Protein AF-A0A3B8NN03-F1 (afdb_monomer)

Secondary structure (DSSP, 8-state):
-TTS------GGGGGS--TT------------HHHHTT---EEEEE-TTS-EEEEEE----

Structure (mmCIF, N/CA/C/O backbone):
data_AF-A0A3B8NN03-F1
#
_entry.id   AF-A0A3B8NN03-F1
#
loop_
_atom_site.group_PDB
_atom_site.id
_atom_site.type_symbol
_atom_site.label_atom_id
_atom_site.label_alt_id
_atom_site.label_comp_id
_atom_site.label_asym_id
_atom_site.label_entity_id
_atom_site.label_seq_id
_atom_site.pdbx_PDB_ins_code
_atom_site.Cartn_x
_atom_site.Cartn_y
_atom_site.Cartn_z
_atom_site.occupancy
_atom_site.B_iso_or_equiv
_atom_site.auth_seq_id
_atom_site.auth_comp_id
_atom_site.auth_asym_id
_atom_site.auth_atom_id
_atom_site.pdbx_PDB_model_num
ATOM 1 N N . PRO A 1 1 ? 0.594 -7.127 12.188 1.00 92.56 1 PRO A N 1
ATOM 2 C CA . PRO A 1 1 ? 0.446 -8.584 11.943 1.00 92.56 1 PRO A CA 1
ATOM 3 C C . PRO A 1 1 ? -0.1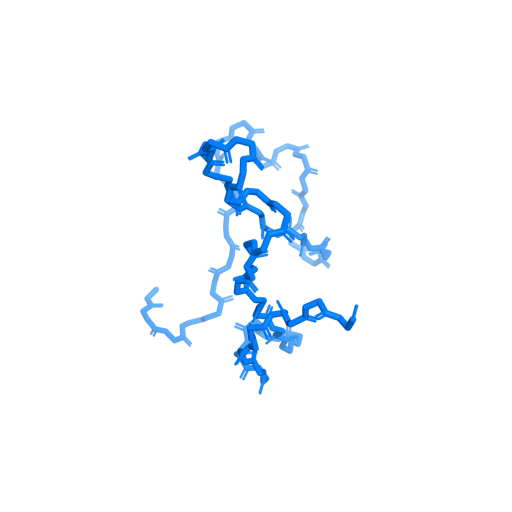80 -8.822 10.566 1.00 92.56 1 PRO A C 1
ATOM 5 O O . PRO A 1 1 ? -0.821 -7.909 10.052 1.00 92.56 1 PRO A O 1
ATOM 8 N N . ARG A 1 2 ? -0.015 -9.999 9.949 1.00 95.06 2 ARG A N 1
ATOM 9 C CA . ARG A 1 2 ? -0.695 -10.280 8.671 1.00 95.06 2 ARG A CA 1
ATOM 10 C C . ARG A 1 2 ? -2.216 -10.176 8.865 1.00 95.06 2 ARG A C 1
ATOM 12 O O . ARG A 1 2 ? -2.738 -10.685 9.849 1.00 95.06 2 ARG A O 1
ATOM 19 N N . GLY A 1 3 ? -2.897 -9.492 7.946 1.00 94.12 3 GLY A N 1
ATOM 20 C CA . GLY A 1 3 ? -4.351 -9.292 7.992 1.00 94.12 3 GLY A CA 1
ATOM 21 C C . GLY A 1 3 ? -4.840 -8.195 8.945 1.00 94.12 3 GLY A C 1
ATOM 22 O O . GLY A 1 3 ? -6.044 -7.994 9.045 1.00 94.12 3 GLY A O 1
ATOM 23 N N . SER A 1 4 ? -3.952 -7.461 9.630 1.00 97.44 4 SER A N 1
ATOM 24 C CA . SER A 1 4 ? -4.377 -6.455 10.617 1.00 97.44 4 SER A CA 1
ATOM 25 C C . SER A 1 4 ? -4.862 -5.126 10.025 1.00 97.44 4 SER A C 1
ATOM 27 O O . 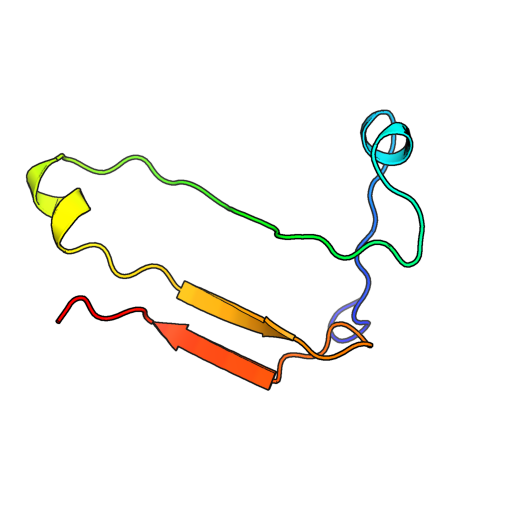SER A 1 4 ? -5.351 -4.303 10.787 1.00 97.44 4 SER A O 1
ATOM 29 N N . GLY A 1 5 ? -4.663 -4.868 8.726 1.00 95.81 5 GLY A N 1
ATOM 30 C CA . GLY A 1 5 ? -4.982 -3.569 8.105 1.00 95.81 5 GLY A CA 1
ATOM 31 C C . GLY A 1 5 ? -4.172 -2.391 8.672 1.00 95.81 5 GLY A C 1
ATOM 32 O O . GLY A 1 5 ? -4.578 -1.238 8.581 1.00 95.81 5 GLY A O 1
ATOM 33 N N . MET A 1 6 ? -3.038 -2.661 9.322 1.00 96.38 6 MET A N 1
ATOM 34 C CA . MET A 1 6 ? -2.280 -1.620 10.017 1.00 96.38 6 MET A CA 1
ATOM 35 C C . MET A 1 6 ? -1.393 -0.855 9.034 1.00 96.38 6 MET A C 1
ATOM 37 O O . MET A 1 6 ? -0.495 -1.444 8.434 1.00 96.38 6 MET A O 1
ATOM 41 N N . VAL A 1 7 ? -1.602 0.458 8.951 1.00 96.25 7 VAL A N 1
ATOM 42 C CA . VAL A 1 7 ? -0.697 1.415 8.304 1.00 96.25 7 VAL A CA 1
ATOM 43 C C . VAL A 1 7 ? -0.130 2.311 9.398 1.00 96.25 7 VAL A C 1
ATOM 45 O O . VAL A 1 7 ? -0.882 2.880 10.183 1.00 96.25 7 VAL A O 1
ATOM 48 N N . CYS A 1 8 ? 1.196 2.389 9.498 1.00 95.25 8 CYS A N 1
ATOM 49 C CA . CYS A 1 8 ? 1.862 3.121 10.570 1.00 95.25 8 CYS A CA 1
ATOM 50 C C . CYS A 1 8 ? 3.041 3.920 10.017 1.00 95.25 8 CYS A C 1
ATOM 52 O O . CYS A 1 8 ? 4.010 3.343 9.517 1.00 95.25 8 CYS A O 1
ATOM 54 N N . LEU A 1 9 ? 2.953 5.247 10.123 1.00 96.62 9 LEU A N 1
ATOM 55 C CA . LEU A 1 9 ? 4.074 6.142 9.866 1.00 96.62 9 LEU A CA 1
ATOM 56 C C . LEU A 1 9 ? 4.861 6.321 11.160 1.00 96.62 9 LEU A C 1
ATOM 58 O O . LEU A 1 9 ? 4.313 6.729 12.180 1.00 96.62 9 LEU A O 1
ATOM 62 N N . ASN A 1 10 ? 6.155 6.022 11.111 1.00 95.06 10 ASN A N 1
ATOM 63 C CA . ASN A 1 10 ? 7.027 6.047 12.279 1.00 95.06 10 ASN A CA 1
ATOM 64 C C . ASN A 1 10 ? 8.070 7.164 12.176 1.00 95.06 10 ASN A C 1
ATOM 66 O O . ASN A 1 10 ? 8.437 7.608 11.085 1.00 95.06 10 ASN A O 1
ATOM 70 N N . GLY A 1 11 ? 8.589 7.592 13.328 1.00 96.56 11 GLY A N 1
ATOM 71 C CA . GLY A 1 11 ? 9.681 8.563 13.400 1.00 96.56 11 GLY A CA 1
ATOM 72 C C . GLY A 1 11 ? 9.320 9.907 12.762 1.00 96.56 11 GLY A C 1
ATOM 73 O O . GLY A 1 11 ? 8.248 10.454 13.006 1.00 96.56 11 GLY A O 1
ATOM 74 N N . ALA A 1 12 ? 10.217 10.451 11.937 1.00 97.31 12 ALA A N 1
ATOM 75 C CA . ALA A 1 12 ? 10.016 11.751 11.295 1.00 97.31 12 ALA A CA 1
ATOM 76 C C . ALA A 1 12 ? 8.773 11.795 10.384 1.00 97.31 12 ALA A C 1
ATOM 78 O O . ALA A 1 12 ? 8.127 12.838 10.302 1.00 97.31 12 ALA A O 1
ATOM 79 N N . ALA A 1 13 ? 8.400 10.670 9.762 1.00 95.81 13 ALA A N 1
ATOM 80 C CA . ALA A 1 13 ? 7.226 10.591 8.893 1.00 95.81 13 ALA A CA 1
ATOM 81 C C . ALA A 1 13 ? 5.903 10.775 9.656 1.00 95.81 13 ALA A C 1
ATOM 83 O O . ALA A 1 13 ? 4.943 11.282 9.086 1.00 95.81 13 ALA A O 1
ATOM 84 N N . ALA A 1 14 ? 5.859 10.453 10.956 1.00 96.56 14 ALA A N 1
ATOM 85 C CA . ALA A 1 14 ? 4.674 10.655 11.797 1.00 96.56 14 ALA A CA 1
ATOM 86 C C . ALA A 1 14 ? 4.286 12.139 11.958 1.00 96.56 14 ALA A C 1
ATOM 88 O O . ALA A 1 14 ? 3.201 12.455 12.431 1.00 96.56 14 ALA A O 1
ATOM 89 N N . ARG A 1 15 ? 5.169 13.070 11.572 1.00 96.62 15 ARG A N 1
ATOM 90 C CA . ARG A 1 15 ? 4.884 14.513 11.565 1.00 96.62 15 ARG A CA 1
ATOM 91 C C . ARG A 1 15 ? 4.110 14.963 10.323 1.00 96.62 15 ARG A C 1
ATOM 93 O O . ARG A 1 15 ? 3.703 16.116 10.272 1.00 96.62 15 ARG A O 1
ATOM 100 N N . LEU A 1 16 ? 3.962 14.088 9.326 1.00 96.75 16 LEU A N 1
ATOM 101 C CA . LEU A 1 16 ? 3.422 14.422 8.005 1.00 96.75 16 LEU A CA 1
ATOM 102 C C . LEU A 1 16 ? 1.987 13.929 7.783 1.00 96.75 16 LEU A C 1
ATOM 104 O O . LEU A 1 16 ? 1.358 14.367 6.828 1.00 96.75 16 LEU A O 1
ATOM 108 N N . ALA A 1 17 ? 1.479 13.037 8.637 1.00 96.50 17 ALA A N 1
AT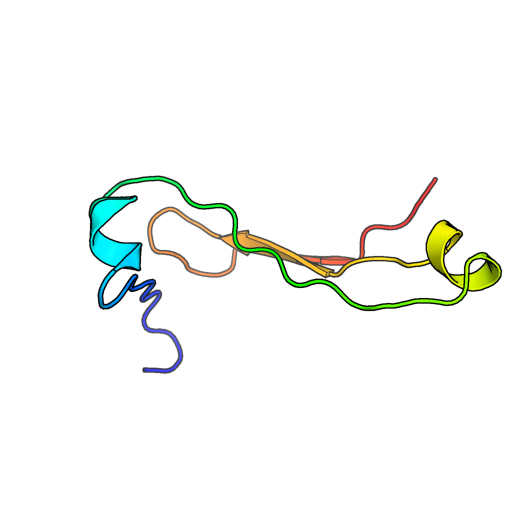OM 109 C CA . ALA A 1 17 ? 0.089 12.584 8.613 1.00 96.50 17 ALA A CA 1
ATOM 110 C C . ALA A 1 17 ? -0.357 12.135 10.012 1.00 96.50 17 ALA A C 1
ATOM 112 O O . ALA A 1 17 ? 0.476 11.850 10.877 1.00 96.50 17 ALA A O 1
ATOM 113 N N . GLN A 1 18 ? -1.666 12.059 10.222 1.00 96.12 18 GLN A N 1
ATOM 114 C CA . GLN A 1 18 ? -2.314 11.647 11.465 1.00 96.12 18 GLN A CA 1
ATOM 115 C C . GLN A 1 18 ? -3.200 10.406 11.248 1.00 96.12 18 GLN A C 1
ATOM 117 O O . GLN A 1 18 ? -3.624 10.130 10.122 1.00 96.12 18 GLN A O 1
ATOM 122 N N . PRO A 1 19 ? -3.514 9.631 12.307 1.00 95.31 19 PRO A N 1
ATOM 123 C CA . PRO A 1 19 ? -4.520 8.578 12.213 1.00 95.31 19 PRO A CA 1
ATOM 124 C C . PRO A 1 19 ? -5.855 9.128 11.689 1.00 95.31 19 PRO A C 1
ATOM 126 O O . PRO A 1 19 ? -6.413 10.054 12.271 1.00 95.31 19 PRO A O 1
ATOM 129 N N . GLY A 1 20 ? -6.364 8.532 10.609 1.00 94.75 20 GLY A N 1
ATOM 130 C CA . GLY A 1 20 ? -7.587 8.967 9.923 1.00 94.75 20 GLY A CA 1
ATOM 131 C C . GLY A 1 20 ? -7.341 9.629 8.565 1.00 94.75 20 GLY A C 1
ATOM 132 O O . GLY A 1 20 ? -8.266 9.678 7.757 1.00 94.75 20 GLY A O 1
ATOM 133 N N . ASP A 1 21 ? -6.112 10.063 8.278 1.00 97.06 21 ASP A N 1
ATOM 134 C CA . ASP A 1 21 ? -5.760 10.571 6.951 1.00 97.06 21 ASP A CA 1
ATOM 135 C C . ASP A 1 21 ? -5.798 9.453 5.897 1.00 97.06 21 ASP A C 1
ATOM 137 O O . ASP A 1 21 ? -5.416 8.306 6.153 1.00 97.06 21 ASP A O 1
ATOM 141 N N . ILE A 1 22 ? -6.218 9.806 4.679 1.00 96.56 22 ILE A N 1
ATOM 142 C CA . ILE A 1 22 ? -6.174 8.910 3.519 1.00 96.56 22 ILE A CA 1
ATOM 143 C C . ILE A 1 22 ? -4.795 9.021 2.869 1.00 96.56 22 ILE A C 1
ATOM 145 O O . ILE A 1 22 ? -4.359 10.109 2.492 1.00 96.56 22 ILE A O 1
ATOM 149 N N . LEU A 1 23 ? -4.119 7.883 2.710 1.00 96.25 23 LEU A N 1
ATOM 150 C CA . LEU A 1 23 ? -2.779 7.803 2.130 1.00 96.25 23 LEU A CA 1
ATOM 151 C C . LEU A 1 23 ? -2.791 7.057 0.792 1.00 96.25 23 LEU A C 1
ATOM 153 O O . LEU A 1 23 ? -3.518 6.080 0.621 1.00 96.25 23 LEU A O 1
ATOM 157 N N . ILE A 1 24 ? -1.903 7.466 -0.118 1.00 96.88 24 ILE A N 1
ATOM 158 C CA . ILE A 1 24 ? -1.529 6.699 -1.313 1.00 96.88 24 ILE A CA 1
ATOM 159 C C . ILE A 1 24 ? -0.090 6.213 -1.114 1.00 96.88 24 ILE A C 1
ATOM 161 O O . ILE A 1 24 ? 0.820 7.019 -0.921 1.00 96.88 24 ILE A O 1
ATOM 165 N N . ILE A 1 25 ? 0.122 4.894 -1.145 1.00 96.56 25 ILE A N 1
ATOM 166 C CA . ILE A 1 25 ? 1.443 4.272 -0.973 1.00 96.56 25 ILE A CA 1
ATOM 167 C C . ILE A 1 25 ? 1.953 3.824 -2.342 1.00 96.56 25 ILE A C 1
ATOM 169 O O . ILE A 1 25 ? 1.306 3.022 -3.010 1.00 96.56 25 ILE A O 1
ATOM 173 N N . LEU A 1 26 ? 3.125 4.321 -2.740 1.00 96.81 26 LEU A N 1
ATOM 174 C CA . LEU A 1 26 ? 3.737 4.035 -4.037 1.00 96.81 26 LEU A CA 1
ATOM 175 C C . LEU A 1 26 ? 5.086 3.341 -3.858 1.00 96.81 26 LEU A C 1
ATOM 177 O O . LEU A 1 26 ? 5.853 3.662 -2.948 1.00 96.81 26 LEU A O 1
ATOM 181 N N . SER A 1 27 ? 5.390 2.419 -4.765 1.00 96.69 27 SER A N 1
ATOM 182 C CA . SER A 1 27 ? 6.730 1.878 -4.962 1.00 96.69 27 SER A CA 1
ATOM 183 C C . SER A 1 27 ? 7.139 2.078 -6.415 1.00 96.69 27 SER A C 1
ATOM 185 O O . SER A 1 27 ? 6.309 2.050 -7.322 1.00 96.69 27 SER A O 1
ATOM 187 N N . TYR A 1 28 ? 8.431 2.305 -6.625 1.00 95.81 28 TYR A N 1
ATOM 188 C CA . TYR A 1 28 ? 8.987 2.608 -7.936 1.00 95.81 28 TYR A CA 1
ATOM 189 C C . TYR A 1 28 ? 10.072 1.599 -8.282 1.00 95.81 28 TYR A C 1
ATOM 191 O O . TYR A 1 28 ? 10.776 1.097 -7.404 1.00 95.81 28 TYR A O 1
ATOM 199 N N . ILE A 1 29 ? 10.214 1.337 -9.575 1.00 95.44 29 ILE A N 1
ATOM 200 C CA . ILE A 1 29 ? 11.298 0.542 -10.138 1.00 95.44 29 ILE A CA 1
ATOM 201 C C . ILE A 1 29 ? 11.932 1.316 -11.287 1.00 95.44 29 ILE A C 1
ATOM 203 O O . ILE A 1 29 ? 11.268 2.109 -11.955 1.00 95.44 29 ILE A O 1
ATOM 207 N N . HIS A 1 30 ? 13.215 1.072 -11.529 1.00 96.38 30 HIS A N 1
ATOM 208 C CA . HIS A 1 30 ? 13.863 1.537 -12.746 1.00 96.38 30 HIS A CA 1
ATOM 209 C C . HIS A 1 30 ? 13.627 0.524 -13.860 1.00 96.38 30 HIS A C 1
ATOM 211 O O . HIS A 1 30 ? 13.819 -0.678 -13.669 1.00 96.38 30 HIS A O 1
ATOM 217 N N . LEU A 1 31 ? 13.232 1.024 -15.024 1.00 95.38 31 LEU A N 1
ATOM 218 C CA . LEU A 1 31 ? 13.028 0.235 -16.227 1.00 95.38 31 LEU A CA 1
ATOM 219 C C . LEU A 1 31 ? 13.780 0.887 -17.386 1.00 95.38 31 LEU A C 1
ATOM 221 O O . LEU A 1 31 ? 13.851 2.117 -17.441 1.00 95.38 31 LEU A O 1
ATOM 225 N N . PRO A 1 32 ? 14.311 0.086 -18.321 1.00 96.69 32 PRO A N 1
ATOM 226 C CA . PRO A 1 32 ? 14.675 0.583 -19.640 1.00 96.69 32 PRO A CA 1
ATOM 227 C C . PRO A 1 32 ? 13.474 1.265 -20.305 1.00 96.69 32 PRO A C 1
ATOM 229 O O . PRO A 1 32 ? 12.333 0.828 -20.116 1.00 96.69 32 PRO A O 1
ATOM 232 N N . GLU A 1 33 ? 13.722 2.324 -21.074 1.00 93.81 33 GLU A N 1
ATOM 233 C CA . GLU A 1 33 ? 12.663 3.141 -21.678 1.00 93.81 33 GLU A CA 1
ATOM 234 C C . GLU A 1 33 ? 11.717 2.305 -22.546 1.00 93.81 33 GLU A C 1
ATOM 236 O O . GLU A 1 33 ? 10.499 2.479 -22.481 1.00 93.81 33 GLU A O 1
ATOM 241 N N . GLU A 1 34 ? 12.258 1.329 -23.276 1.00 93.88 34 GLU A N 1
ATOM 242 C CA . GLU A 1 34 ? 11.477 0.436 -24.124 1.00 93.88 34 GLU A CA 1
ATOM 243 C C . GLU A 1 34 ? 10.490 -0.440 -23.339 1.00 93.88 34 GLU A C 1
ATOM 245 O O . GLU A 1 34 ? 9.478 -0.853 -23.888 1.00 93.88 34 GLU A O 1
ATOM 250 N N . ARG A 1 35 ? 10.742 -0.698 -22.049 1.00 92.50 35 ARG A N 1
ATOM 251 C CA . ARG A 1 35 ? 9.842 -1.479 -21.181 1.00 92.50 35 ARG A CA 1
ATOM 252 C C . ARG A 1 35 ? 8.917 -0.610 -20.344 1.00 92.50 35 ARG A C 1
ATOM 254 O O . ARG A 1 35 ? 7.937 -1.117 -19.810 1.00 92.50 35 ARG A O 1
ATOM 261 N N . ALA A 1 36 ? 9.232 0.674 -20.188 1.00 92.81 36 ALA A N 1
ATOM 262 C CA . ALA A 1 36 ? 8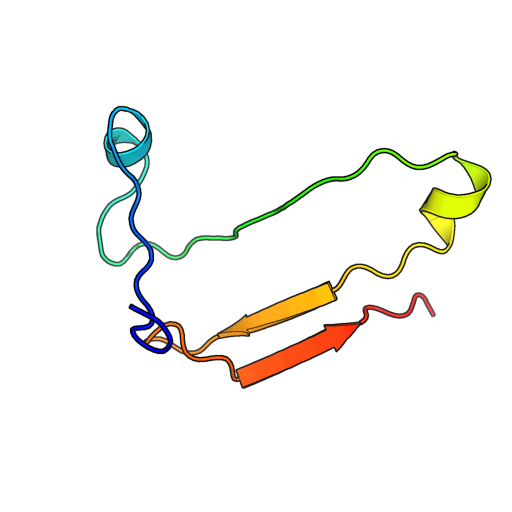.465 1.572 -19.334 1.00 92.81 36 ALA A CA 1
ATOM 263 C C . ALA A 1 36 ? 7.056 1.833 -19.889 1.00 92.81 36 ALA A C 1
ATOM 265 O O . ALA A 1 36 ? 6.111 1.934 -19.114 1.00 92.81 36 ALA A O 1
ATOM 266 N N . ARG A 1 37 ? 6.912 1.900 -21.221 1.00 88.81 37 ARG A N 1
ATOM 267 C CA . ARG A 1 37 ? 5.621 2.140 -21.895 1.00 88.81 37 ARG A CA 1
ATOM 268 C C . ARG A 1 37 ? 4.633 0.987 -21.731 1.00 88.81 37 ARG A C 1
ATOM 270 O O . ARG A 1 37 ? 3.439 1.233 -21.616 1.00 88.81 37 ARG A O 1
ATOM 277 N N . ASP A 1 38 ? 5.146 -0.236 -21.657 1.00 92.12 38 ASP A N 1
ATOM 278 C CA . ASP A 1 38 ? 4.336 -1.454 -21.554 1.00 92.12 38 ASP A CA 1
ATOM 279 C C . ASP A 1 38 ? 4.254 -1.982 -20.116 1.00 92.12 38 ASP A C 1
ATOM 281 O O . ASP A 1 38 ? 3.680 -3.042 -19.863 1.00 92.12 38 ASP A O 1
ATOM 285 N N . TYR A 1 39 ? 4.857 -1.278 -19.153 1.00 93.19 39 TYR A N 1
ATOM 286 C CA . TYR A 1 39 ? 4.836 -1.712 -17.768 1.00 93.19 39 TYR A CA 1
ATOM 287 C C . TYR A 1 39 ? 3.440 -1.549 -17.178 1.00 93.19 39 TYR A C 1
ATOM 289 O O . TYR A 1 39 ? 2.886 -0.453 -17.130 1.00 93.19 39 TYR A O 1
ATOM 297 N N . GLN A 1 40 ? 2.913 -2.654 -16.668 1.00 94.25 40 GLN A N 1
ATOM 298 C CA . GLN A 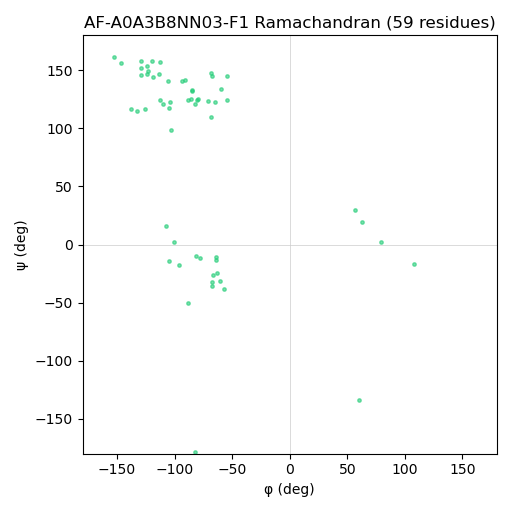1 40 ? 1.598 -2.721 -16.055 1.00 94.25 40 GLN A CA 1
ATOM 299 C C . GLN A 1 40 ? 1.752 -2.760 -14.531 1.00 94.25 40 GLN A C 1
ATOM 301 O O . GLN A 1 40 ? 2.072 -3.816 -13.969 1.00 94.25 40 GLN A O 1
ATOM 306 N N . PRO A 1 41 ? 1.594 -1.626 -13.824 1.00 94.38 41 PRO A N 1
ATOM 307 C CA . PRO A 1 41 ? 1.741 -1.608 -12.381 1.00 94.38 41 PRO A CA 1
ATOM 308 C C . PRO A 1 41 ? 0.606 -2.392 -11.723 1.00 94.38 41 PRO A C 1
ATOM 310 O O . PRO A 1 41 ? -0.541 -2.403 -12.177 1.00 94.38 41 PRO A O 1
ATOM 313 N N . ARG A 1 42 ? 0.926 -3.019 -10.592 1.00 95.38 42 ARG A N 1
ATOM 314 C CA . ARG A 1 42 ? -0.089 -3.614 -9.729 1.00 95.38 42 ARG A CA 1
ATOM 315 C C . ARG A 1 42 ? -0.719 -2.530 -8.867 1.00 95.38 42 ARG A C 1
ATOM 317 O O . ARG A 1 42 ? -0.014 -1.876 -8.102 1.00 95.38 42 ARG A O 1
ATOM 324 N N . ILE A 1 43 ? -2.038 -2.412 -8.934 1.00 96.56 43 ILE A N 1
ATOM 325 C CA . ILE A 1 43 ? -2.828 -1.553 -8.055 1.00 96.56 43 ILE A CA 1
ATOM 326 C C . ILE A 1 43 ? -3.574 -2.415 -7.040 1.00 96.56 43 ILE A C 1
ATOM 328 O O . ILE A 1 43 ? -4.038 -3.516 -7.342 1.00 96.56 43 ILE A O 1
ATOM 332 N N . VAL A 1 44 ? -3.645 -1.929 -5.802 1.00 96.94 44 VAL A N 1
ATOM 333 C CA . VAL A 1 44 ? -4.400 -2.558 -4.717 1.00 96.94 44 VAL A CA 1
ATOM 334 C C . VAL A 1 44 ? -5.357 -1.521 -4.152 1.00 96.94 44 VAL A C 1
ATOM 336 O O . VAL A 1 44 ? -4.915 -0.514 -3.601 1.00 96.94 44 VAL A O 1
ATOM 339 N N . PHE A 1 45 ? -6.654 -1.784 -4.273 1.00 97.19 45 PHE A N 1
ATOM 340 C CA . PHE A 1 45 ? -7.695 -0.984 -3.639 1.00 97.19 45 PHE A CA 1
ATOM 341 C C . PHE A 1 45 ? -8.068 -1.603 -2.296 1.00 97.19 45 PHE A C 1
ATOM 343 O O . PHE A 1 45 ? -8.146 -2.829 -2.159 1.00 97.19 45 PHE A O 1
ATO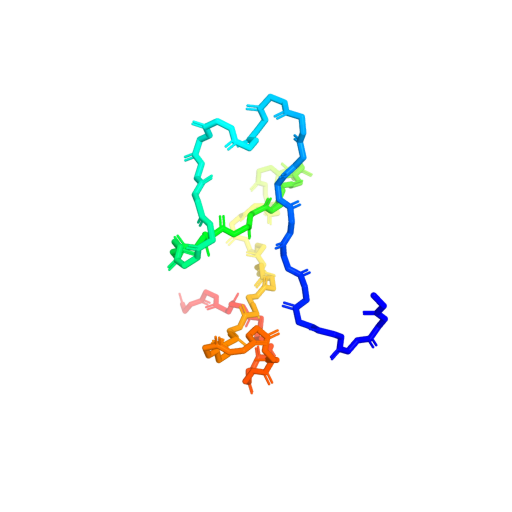M 350 N N . VAL A 1 46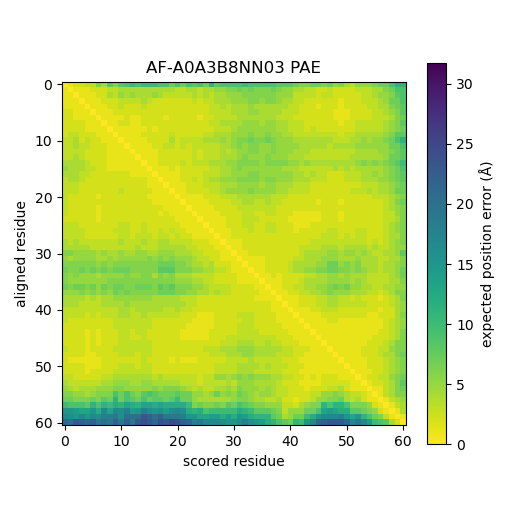 ? -8.300 -0.754 -1.298 1.00 97.81 46 VAL A N 1
ATOM 351 C CA . VAL A 1 46 ? -8.646 -1.172 0.062 1.00 97.81 46 VAL A CA 1
ATOM 352 C C . VAL A 1 46 ? -9.894 -0.458 0.571 1.00 97.81 46 VAL A C 1
ATOM 354 O O . VAL A 1 46 ? -10.255 0.602 0.064 1.00 97.81 46 VAL A O 1
ATOM 357 N N . ASP A 1 47 ? -10.544 -1.059 1.564 1.00 97.31 47 ASP A N 1
ATOM 358 C CA . ASP A 1 47 ? -11.674 -0.481 2.293 1.00 97.31 47 ASP A CA 1
ATOM 359 C C . ASP A 1 47 ? -11.219 0.475 3.414 1.00 97.31 47 ASP A C 1
ATOM 361 O O . ASP A 1 47 ? -10.025 0.681 3.649 1.00 97.31 47 ASP A O 1
ATOM 365 N N . GLU A 1 48 ? -12.177 1.035 4.156 1.00 96.81 48 GLU A N 1
ATOM 366 C CA . GLU A 1 48 ? -1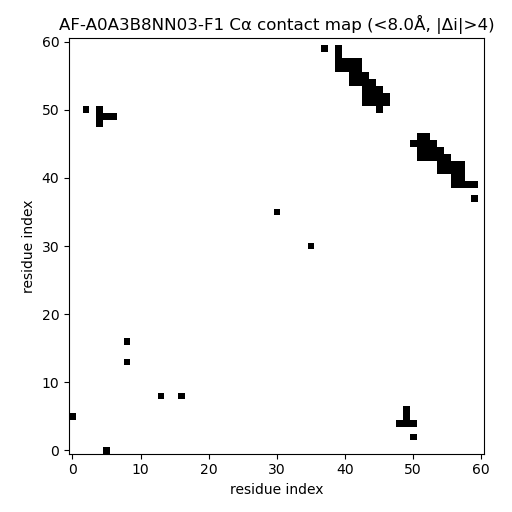1.931 1.950 5.278 1.00 96.81 48 GLU A CA 1
ATOM 367 C C . GLU A 1 48 ? -11.186 1.307 6.462 1.00 96.81 48 GLU A C 1
ATOM 369 O O . GLU A 1 48 ? -10.743 1.995 7.381 1.00 96.81 48 GLU A O 1
ATOM 374 N N . LYS A 1 49 ? -11.042 -0.023 6.455 1.00 96.56 49 LYS A N 1
ATOM 375 C CA . LYS A 1 49 ? -10.288 -0.809 7.440 1.00 96.56 49 LYS A CA 1
ATOM 376 C C . LYS A 1 49 ? -8.982 -1.348 6.852 1.00 96.56 49 LYS A C 1
ATOM 378 O O . LYS A 1 49 ? -8.377 -2.248 7.443 1.00 96.56 49 LYS A O 1
ATOM 383 N N . ASN A 1 50 ? -8.541 -0.802 5.715 1.00 97.69 50 ASN A N 1
ATOM 384 C CA . ASN A 1 50 ? -7.351 -1.202 4.968 1.00 97.69 50 ASN A CA 1
ATOM 385 C C . ASN A 1 50 ? -7.347 -2.689 4.563 1.00 97.69 50 ASN A C 1
ATOM 387 O O . ASN A 1 50 ? -6.285 -3.318 4.477 1.00 97.69 50 ASN A O 1
ATOM 391 N N . ARG A 1 51 ? -8.521 -3.289 4.345 1.00 97.38 51 ARG A N 1
ATOM 392 C CA . ARG A 1 51 ? -8.650 -4.646 3.799 1.00 97.38 51 ARG A CA 1
ATOM 393 C C . ARG A 1 51 ? -8.751 -4.562 2.289 1.00 97.38 51 ARG A C 1
ATOM 395 O O . ARG A 1 51 ? -9.396 -3.671 1.757 1.00 97.38 51 ARG A O 1
ATOM 402 N N . ILE A 1 52 ? -8.114 -5.503 1.603 1.00 96.75 52 ILE A N 1
ATOM 403 C CA . ILE A 1 52 ? -8.077 -5.528 0.139 1.00 96.75 52 ILE A CA 1
ATOM 404 C C . ILE A 1 52 ? -9.489 -5.762 -0.409 1.00 96.75 52 ILE A C 1
ATOM 406 O O . ILE A 1 52 ? -10.104 -6.779 -0.091 1.00 96.75 52 ILE A O 1
ATOM 410 N N . ILE A 1 53 ? -9.956 -4.838 -1.249 1.00 97.31 53 ILE A N 1
ATOM 411 C CA . ILE A 1 53 ? -11.179 -4.969 -2.050 1.00 97.31 53 ILE A CA 1
ATOM 412 C C . ILE A 1 53 ? -10.833 -5.637 -3.381 1.00 97.31 53 ILE A C 1
ATOM 414 O O . ILE A 1 53 ? -11.453 -6.629 -3.757 1.00 97.31 53 ILE A O 1
ATOM 418 N N . SER A 1 54 ? -9.810 -5.126 -4.071 1.00 95.81 54 SER A N 1
ATOM 419 C CA . SER A 1 54 ? -9.319 -5.694 -5.325 1.00 95.81 54 SER A CA 1
ATOM 420 C C . SER A 1 54 ? -7.809 -5.521 -5.476 1.00 95.81 54 SER A C 1
ATOM 422 O O . SER A 1 54 ? -7.178 -4.654 -4.865 1.00 95.81 54 SER A O 1
ATOM 424 N N . SER A 1 55 ? -7.211 -6.400 -6.280 1.00 94.25 55 SER A N 1
ATOM 425 C CA . SER A 1 55 ? -5.834 -6.265 -6.742 1.00 94.25 55 SER A CA 1
ATOM 426 C C . SER A 1 55 ? -5.806 -6.506 -8.240 1.00 94.25 55 SER A C 1
ATOM 428 O O . SER A 1 55 ? -6.091 -7.609 -8.702 1.00 94.25 55 SER A O 1
ATOM 430 N N . GLU A 1 56 ? -5.458 -5.462 -8.975 1.00 93.69 56 GLU A N 1
ATOM 431 C CA . GLU A 1 56 ? -5.578 -5.398 -10.425 1.00 93.69 56 GLU A CA 1
ATOM 432 C C . GLU A 1 56 ? -4.218 -5.069 -11.041 1.00 93.69 56 GLU A C 1
ATOM 434 O O . GLU A 1 56 ? -3.345 -4.473 -10.403 1.00 93.69 56 GLU A O 1
ATOM 439 N N . VAL A 1 57 ? -4.025 -5.500 -12.281 1.00 90.25 57 VAL A N 1
ATOM 440 C CA . VAL A 1 57 ? -2.873 -5.132 -13.103 1.00 90.25 57 VAL A CA 1
ATOM 441 C C . VAL A 1 57 ? -3.391 -4.125 -14.120 1.00 90.25 57 VAL A C 1
ATOM 443 O O . VAL A 1 57 ? -4.295 -4.455 -14.884 1.00 90.25 5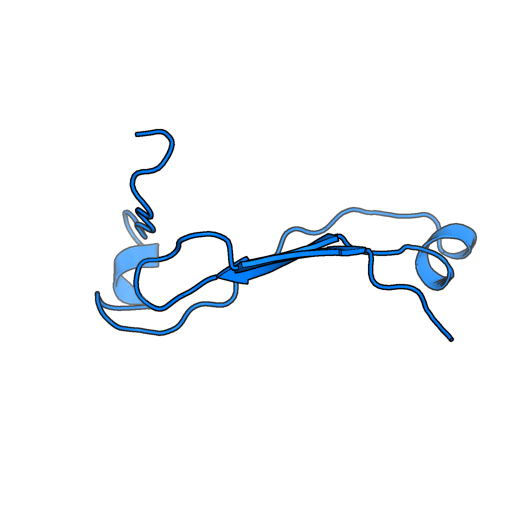7 VAL A O 1
ATOM 446 N N . LEU A 1 58 ? -2.871 -2.895 -14.083 1.00 81.12 58 LEU A N 1
ATOM 447 C CA . LEU A 1 58 ? -3.280 -1.852 -15.021 1.00 81.12 58 LEU A CA 1
ATOM 448 C C . LEU A 1 58 ? -2.791 -2.207 -16.423 1.00 81.12 58 LEU A C 1
ATOM 450 O O . LEU A 1 58 ? -1.596 -2.153 -16.693 1.00 81.12 58 LEU A O 1
ATOM 454 N N . VAL A 1 59 ? -3.720 -2.558 -17.302 1.00 75.69 59 VAL A N 1
ATOM 455 C CA . VAL A 1 59 ? -3.488 -2.714 -18.739 1.00 75.69 59 VAL A CA 1
ATOM 456 C C . VAL A 1 59 ? -3.618 -1.343 -19.403 1.00 75.69 59 VAL A C 1
ATOM 458 O O . VAL A 1 59 ? -4.566 -0.617 -19.118 1.00 75.69 59 VAL A O 1
ATOM 461 N N . ASN A 1 60 ? -2.658 -0.985 -20.258 1.00 62.25 60 ASN A N 1
ATOM 462 C CA . ASN A 1 60 ? -2.777 0.186 -21.126 1.00 62.25 60 ASN A CA 1
ATOM 463 C C . ASN A 1 60 ? -3.657 -0.206 -22.328 1.00 62.25 60 ASN A C 1
ATOM 465 O O . ASN A 1 60 ? -3.348 -1.210 -22.975 1.00 62.25 60 ASN A O 1
ATOM 469 N N . ASP A 1 61 ? -4.737 0.543 -22.576 1.00 58.78 61 ASP A N 1
ATOM 470 C CA . ASP A 1 61 ? -5.593 0.420 -23.773 1.00 58.78 61 ASP A CA 1
ATOM 471 C C . ASP A 1 61 ? -4.887 0.917 -25.048 1.00 58.78 61 ASP A C 1
ATOM 473 O O . ASP A 1 61 ? -4.133 1.920 -24.964 1.00 58.78 61 ASP A O 1
#

Nearest PDB structures (foldseek):
  1vc3-assembly1_B  TM=9.456E-01  e=3.028E-05  Thermus thermophilus
  3plx-assembly1_B  TM=9.635E-01  e=7.099E-05  Campylobacter jejuni subsp. jejuni NCTC 11168 = ATCC 700819
  6p1y-assembly1_B  TM=9.016E-01  e=2.447E-05  Mycobacterium tuberculosis H37Rv
  6oz8-assembly1_D  TM=9.387E-01  e=9.431E-05  Mycobacterium tuberculosis H37Rv
  1uhe-assembly1_A  TM=8.810E-01  e=2.060E-04  Helicobacter pylori

pLDDT: mean 93.85, std 7.1, range [58.78, 97.81]

Foldseek 3Di:
DPPQLDDDDDDPRCVVDDPPDDDDDDDDDDDDPVCVVQQFDWDFDADPSNHTPDIDTHGDD

Sequence (61 aa):
PRGSGMVCLNGAAARLAQPGDILIILSYIHLPEERARDYQPRIVFVDEKNRIISSEVLVND

Mean predicted aligned error: 3.7 Å

Radius of gyration: 15.14 Å; Cα contacts (8 Å, |Δi|>4): 40; chains: 1; bounding box: 27×25×38 Å

Solvent-accessible surface area (backbone atoms only — not comparable to full-atom values): 4362 Å² total; per-residue (Å²): 113,93,90,62,41,81,82,82,65,60,75,80,54,40,78,76,58,59,97,87,65,89,81,87,89,84,86,87,80,91,64,60,73,88,50,54,82,73,57,54,57,77,47,72,44,58,47,100,64,52,43,78,74,48,76,48,67,51,75,86,131